Protein AF-A0A948HW57-F1 (afdb_monomer)

Solvent-accessible surface area (backbone atoms only — not comparable to full-atom values): 4651 Å² total; per-residue (Å²): 95,77,68,83,81,93,76,86,73,53,73,66,50,49,53,37,13,52,53,44,28,54,52,50,47,3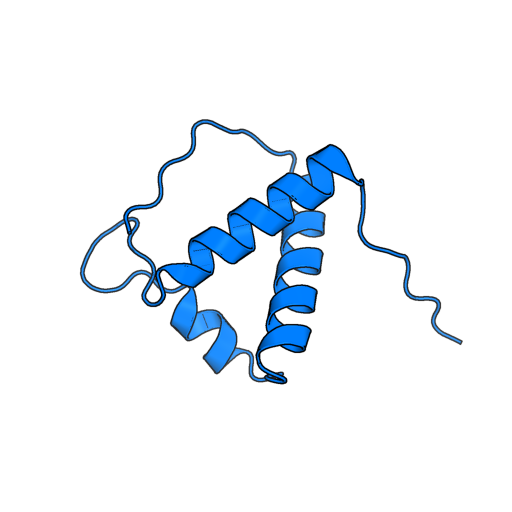1,71,74,69,69,57,84,54,64,67,64,59,47,57,30,59,37,68,48,103,42,86,56,17,37,58,29,54,63,45,57,50,46,47,54,51,16,44,50,40,35,75,72,75,40,74,69,83,84,80,85,85,129

Nearest PDB structures (foldseek):
  3ihf-assembly4_D  TM=3.520E-01  e=6.451E+00  Mus musculus
  8ibx-assembly1_C  TM=2.808E-01  e=9.967E+00  Bombyx mori

Secondary structure (DSSP, 8-state):
----------HHHHHHHHHHHHHHHHHHH----HHHHHHHHSB-SSTT-BSSHHHHHHHHHHHHHHHHH-SPPP----

Sequence (78 aa):
MKISSNRTITEKEGYEAMLYMLQAYLAATGSKDLTDILSGGEYWLEADTPADSAFWEYWTEAVNKVKNDGPPPLKVLY

Foldseek 3Di:
DADDDPDDDDPVLLVQLVVQLVVVCCVVPVDPDPCVLVQQQDDPPDPRHGPNPCSVVSSVVSSVCCVPVNGDDDDDDD

Structure (mmCIF, N/CA/C/O backbone):
data_AF-A0A948HW57-F1
#
_entry.id   AF-A0A948HW57-F1
#
loop_
_atom_site.group_PDB
_atom_site.id
_atom_site.type_symbol
_atom_site.label_atom_id
_atom_site.label_alt_id
_atom_site.label_comp_id
_atom_site.label_asym_id
_atom_site.label_entity_id
_atom_site.label_seq_id
_atom_site.pdbx_PDB_ins_code
_atom_site.Cartn_x
_atom_site.Cartn_y
_atom_site.Cartn_z
_atom_site.occupancy
_atom_site.B_iso_or_equiv
_atom_site.auth_seq_id
_atom_site.auth_comp_id
_atom_site.auth_asym_id
_atom_site.auth_atom_id
_atom_site.pdbx_PDB_model_num
ATOM 1 N N . MET A 1 1 ? 0.860 -2.021 -16.922 1.00 82.19 1 MET A N 1
ATOM 2 C CA . MET A 1 1 ? -0.095 -0.896 -16.771 1.00 82.19 1 MET A CA 1
ATOM 3 C C . MET A 1 1 ? 0.707 0.339 -16.400 1.00 82.19 1 MET A C 1
ATOM 5 O O . MET A 1 1 ? 1.590 0.186 -15.572 1.00 82.19 1 MET A O 1
ATOM 9 N N . LYS A 1 2 ? 0.449 1.513 -16.996 1.00 86.50 2 LYS A N 1
ATOM 10 C CA . LYS A 1 2 ? 1.110 2.756 -16.564 1.00 86.50 2 LYS A CA 1
ATOM 11 C C . LYS A 1 2 ? 0.328 3.411 -15.436 1.00 86.50 2 LYS A C 1
ATOM 13 O O . LYS A 1 2 ? -0.895 3.516 -15.513 1.00 86.50 2 LYS A O 1
ATOM 18 N N . ILE A 1 3 ? 1.042 3.840 -14.410 1.00 90.38 3 ILE A N 1
ATOM 19 C CA . ILE A 1 3 ? 0.506 4.559 -13.268 1.00 90.38 3 ILE A CA 1
ATOM 20 C C . ILE A 1 3 ? 0.203 5.988 -13.703 1.00 90.38 3 ILE A C 1
ATOM 22 O O . ILE A 1 3 ? 1.035 6.682 -14.280 1.00 90.38 3 ILE A O 1
ATOM 26 N N . SER A 1 4 ? -1.009 6.443 -13.405 1.00 85.94 4 SER A N 1
ATOM 27 C CA . SER A 1 4 ? -1.388 7.844 -13.546 1.00 85.94 4 SER A CA 1
ATOM 28 C C . SER A 1 4 ? -2.525 8.156 -12.584 1.00 85.94 4 SER A C 1
ATOM 30 O O . SER A 1 4 ? -3.512 7.419 -12.537 1.00 85.94 4 SER A O 1
ATOM 32 N N . SER A 1 5 ? -2.407 9.239 -11.820 1.00 85.25 5 SER A N 1
ATOM 33 C CA . SER A 1 5 ? -3.465 9.715 -10.930 1.00 85.25 5 SER A CA 1
ATOM 34 C C . SER A 1 5 ? -3.312 11.211 -10.687 1.00 85.25 5 SER A C 1
ATOM 36 O O . SER A 1 5 ? -2.225 11.681 -10.371 1.00 85.25 5 SER A O 1
ATOM 38 N N . ASN A 1 6 ? -4.422 11.946 -10.772 1.00 86.19 6 ASN A N 1
ATOM 39 C CA . ASN A 1 6 ? -4.492 13.362 -10.390 1.00 86.19 6 ASN A CA 1
ATOM 40 C C . ASN A 1 6 ? -4.982 13.542 -8.941 1.00 86.19 6 ASN A C 1
ATOM 42 O O . ASN A 1 6 ? -5.324 14.647 -8.526 1.00 86.19 6 ASN A O 1
ATOM 46 N N . ARG A 1 7 ? -5.115 12.444 -8.187 1.00 87.19 7 ARG A N 1
ATOM 47 C CA . ARG A 1 7 ? -5.705 12.444 -6.850 1.00 87.19 7 ARG A CA 1
ATOM 48 C C . ARG A 1 7 ? -4.649 12.763 -5.799 1.00 87.19 7 ARG A C 1
ATOM 50 O O . ARG A 1 7 ? -3.679 12.025 -5.659 1.00 87.19 7 ARG A O 1
ATOM 57 N N . THR A 1 8 ? -4.900 13.796 -5.003 1.00 92.00 8 THR A N 1
ATOM 58 C CA . THR A 1 8 ? -4.070 14.138 -3.843 1.00 92.00 8 THR A CA 1
ATOM 59 C C . THR A 1 8 ? -4.612 13.464 -2.583 1.00 92.00 8 THR A C 1
ATOM 61 O O . THR A 1 8 ? -5.822 13.459 -2.337 1.00 92.00 8 THR A O 1
ATOM 64 N N . ILE A 1 9 ? -3.712 12.912 -1.773 1.00 94.44 9 ILE A N 1
ATOM 65 C CA . ILE A 1 9 ? -3.998 12.371 -0.440 1.00 94.44 9 ILE A CA 1
ATOM 66 C C . ILE A 1 9 ? -3.126 13.085 0.591 1.00 94.44 9 ILE A C 1
ATOM 68 O O . ILE A 1 9 ? -2.046 13.576 0.261 1.00 94.44 9 ILE A O 1
ATOM 72 N N . THR A 1 10 ? -3.600 13.168 1.830 1.00 97.56 10 THR A N 1
ATOM 73 C CA . THR A 1 10 ? -2.768 13.645 2.944 1.00 97.56 10 THR A CA 1
ATOM 74 C C . THR A 1 10 ? -1.739 12.585 3.345 1.00 97.56 10 THR A C 1
ATOM 76 O O . THR A 1 10 ? -1.919 11.402 3.060 1.00 97.56 10 THR A O 1
ATOM 79 N N . GLU A 1 11 ? -0.687 12.982 4.064 1.00 97.94 11 GLU A N 1
ATOM 80 C CA . GLU A 1 11 ? 0.313 12.049 4.613 1.00 97.94 11 GLU A CA 1
ATOM 81 C C . GLU A 1 11 ? -0.334 10.958 5.477 1.00 97.94 11 GLU A C 1
ATOM 83 O O . GLU A 1 11 ? -0.000 9.779 5.364 1.00 97.94 11 GLU A O 1
ATOM 88 N N . LYS A 1 12 ? -1.323 11.345 6.294 1.00 97.50 12 LYS A N 1
ATOM 89 C CA . LYS A 1 12 ? -2.098 10.420 7.125 1.00 97.50 12 LYS A CA 1
ATOM 90 C C . LYS A 1 12 ? -2.861 9.404 6.275 1.00 97.50 12 LYS A C 1
ATOM 92 O O . LYS A 1 12 ? -2.776 8.210 6.535 1.00 97.50 12 LYS A O 1
ATOM 97 N N . GLU A 1 13 ? -3.567 9.869 5.248 1.00 97.62 13 GLU A N 1
ATOM 98 C CA . GLU A 1 13 ? -4.307 8.984 4.343 1.00 97.62 13 GLU A CA 1
ATOM 99 C C . GLU A 1 13 ? -3.366 8.045 3.577 1.00 97.62 13 GLU A C 1
ATOM 101 O O . GLU A 1 13 ? -3.705 6.886 3.361 1.00 97.62 13 GLU A O 1
ATOM 106 N N . GLY A 1 14 ? -2.172 8.517 3.201 1.00 97.12 14 GLY A N 1
ATOM 107 C CA . GLY A 1 14 ? -1.137 7.685 2.584 1.00 97.12 14 GLY A CA 1
ATOM 108 C C . GLY A 1 14 ? -0.636 6.583 3.514 1.00 97.12 14 GLY A C 1
ATOM 109 O O . GLY A 1 14 ? -0.531 5.429 3.101 1.00 97.12 14 GLY A O 1
ATOM 110 N N . TYR A 1 15 ? -0.396 6.909 4.784 1.00 97.50 15 TYR A N 1
ATOM 111 C CA . TYR A 1 15 ? -0.024 5.922 5.796 1.00 97.50 15 TYR A CA 1
ATOM 112 C C . TYR A 1 15 ? -1.133 4.882 6.025 1.00 97.50 15 TYR A C 1
ATOM 114 O O . TYR A 1 15 ? -0.876 3.680 6.062 1.00 97.50 15 TYR A O 1
ATOM 122 N N . GLU A 1 16 ? -2.382 5.328 6.130 1.00 98.12 16 GLU A N 1
ATOM 123 C CA . GLU A 1 16 ? -3.545 4.455 6.307 1.00 98.12 16 GLU A CA 1
ATOM 124 C C . GLU A 1 16 ? -3.787 3.555 5.084 1.00 98.12 16 GLU A C 1
ATOM 126 O O . GLU A 1 16 ? -4.100 2.372 5.240 1.00 98.12 16 GLU A O 1
ATOM 131 N N . ALA A 1 17 ? -3.568 4.073 3.872 1.00 97.69 17 ALA A N 1
ATOM 132 C CA . ALA A 1 17 ? -3.659 3.297 2.639 1.00 97.69 17 ALA A CA 1
ATOM 133 C C . ALA A 1 17 ? -2.559 2.231 2.575 1.00 97.69 17 ALA A C 1
ATOM 135 O O . ALA A 1 17 ? -2.845 1.077 2.267 1.00 97.69 17 ALA A O 1
ATOM 136 N N . MET A 1 18 ? -1.321 2.568 2.950 1.00 96.38 18 MET A N 1
ATOM 137 C CA . MET A 1 18 ? -0.238 1.585 3.057 1.00 96.38 18 MET A CA 1
ATOM 138 C C . MET A 1 18 ? -0.626 0.430 3.994 1.00 96.38 18 MET A C 1
ATOM 140 O O . MET A 1 18 ? -0.434 -0.733 3.648 1.00 96.38 18 MET A O 1
ATOM 144 N N . LEU A 1 19 ? -1.218 0.720 5.157 1.00 96.44 19 LEU A N 1
ATOM 145 C CA . LEU A 1 19 ? -1.664 -0.324 6.085 1.00 96.44 19 LEU A CA 1
ATOM 146 C C . LEU A 1 19 ? -2.745 -1.228 5.478 1.00 96.44 19 LEU A C 1
ATOM 148 O O . LEU A 1 19 ? -2.635 -2.450 5.590 1.00 96.44 19 LEU A O 1
ATOM 152 N N . TYR A 1 20 ? -3.762 -0.659 4.822 1.00 96.94 20 TYR A N 1
ATOM 153 C CA . TYR A 1 20 ? -4.787 -1.457 4.141 1.00 96.94 20 TYR A CA 1
ATOM 154 C C . TYR A 1 20 ? -4.207 -2.324 3.027 1.00 96.94 20 TYR A C 1
ATOM 156 O O . TYR A 1 20 ? -4.556 -3.498 2.927 1.00 96.94 20 TYR A O 1
ATOM 164 N N . MET A 1 21 ? -3.306 -1.767 2.220 1.00 95.44 21 MET A N 1
ATOM 165 C CA . MET A 1 21 ? -2.669 -2.486 1.125 1.00 95.44 21 MET A CA 1
ATOM 166 C C . MET A 1 21 ? -1.859 -3.681 1.643 1.00 95.44 21 MET A C 1
ATOM 168 O O . MET A 1 21 ? -2.015 -4.789 1.142 1.00 95.44 21 MET A O 1
ATOM 172 N N . LEU A 1 22 ? -1.041 -3.487 2.683 1.00 94.31 22 LEU A N 1
ATOM 173 C CA . LEU A 1 22 ? -0.242 -4.564 3.275 1.00 94.31 22 LEU A CA 1
ATOM 174 C C . LEU A 1 22 ? -1.120 -5.655 3.906 1.00 94.31 22 LEU A C 1
ATOM 176 O O . LEU A 1 22 ? -0.807 -6.839 3.796 1.00 94.31 22 LEU A O 1
ATOM 180 N N . GLN A 1 23 ? -2.232 -5.276 4.545 1.00 93.19 23 GLN A N 1
ATOM 181 C CA . GLN A 1 23 ? -3.205 -6.237 5.074 1.00 93.19 23 GLN A CA 1
ATOM 182 C C . GLN A 1 23 ? -3.868 -7.046 3.956 1.00 93.19 23 GLN A C 1
ATOM 184 O O . GLN A 1 23 ? -3.993 -8.264 4.083 1.00 93.19 23 GLN A O 1
ATOM 189 N N . ALA A 1 24 ? -4.268 -6.385 2.867 1.00 92.25 24 ALA A N 1
ATOM 190 C CA . ALA A 1 24 ? -4.861 -7.034 1.704 1.00 92.25 24 ALA A CA 1
ATOM 191 C C . ALA A 1 24 ? -3.865 -7.981 1.022 1.00 92.25 24 ALA A C 1
ATOM 193 O O . ALA A 1 24 ? -4.207 -9.132 0.762 1.00 92.25 24 ALA A O 1
ATOM 194 N N . TYR A 1 25 ? -2.619 -7.540 0.825 1.00 91.75 25 TYR A N 1
ATOM 195 C CA . TYR A 1 25 ? -1.555 -8.363 0.251 1.00 91.75 25 TYR A CA 1
ATOM 196 C C . TYR A 1 25 ? -1.312 -9.615 1.095 1.00 91.75 25 TYR A C 1
ATOM 198 O O . TYR A 1 25 ? -1.361 -10.726 0.574 1.00 91.75 25 TYR A O 1
ATOM 206 N N . LEU A 1 26 ? -1.142 -9.459 2.413 1.00 92.69 26 LEU A N 1
ATOM 207 C CA . LEU A 1 26 ? -0.971 -10.589 3.327 1.00 92.69 26 LEU A CA 1
ATOM 208 C C . LEU A 1 26 ? -2.164 -11.555 3.278 1.00 92.69 26 LEU A C 1
ATOM 210 O O . LEU A 1 26 ? -1.967 -12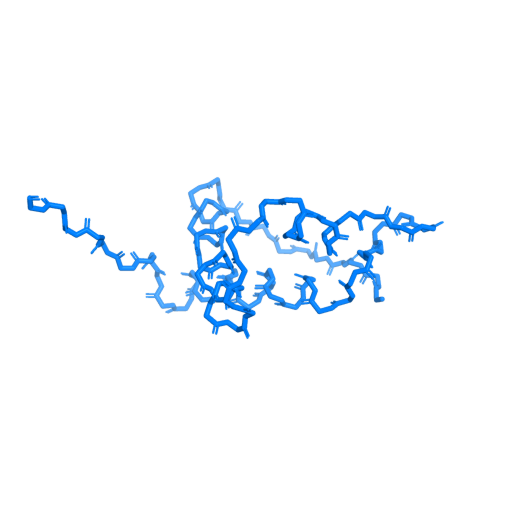.767 3.318 1.00 92.69 26 LEU A O 1
ATOM 214 N N . ALA A 1 27 ? -3.394 -11.042 3.210 1.00 92.00 27 ALA A N 1
ATOM 215 C CA . ALA A 1 27 ? -4.592 -11.875 3.132 1.00 92.00 27 ALA A CA 1
ATOM 216 C C . ALA A 1 27 ? -4.693 -12.641 1.801 1.00 92.00 27 ALA A C 1
ATOM 218 O O . ALA A 1 27 ? -5.158 -13.779 1.795 1.00 92.00 27 ALA A O 1
ATOM 219 N N . ALA A 1 28 ? -4.254 -12.033 0.696 1.00 89.75 28 ALA A N 1
ATOM 220 C CA . ALA A 1 28 ? -4.311 -12.621 -0.639 1.00 89.75 28 ALA A CA 1
ATOM 221 C C . ALA A 1 28 ? -3.201 -13.654 -0.887 1.00 89.75 28 ALA A C 1
ATOM 223 O O . ALA A 1 28 ? -3.459 -14.702 -1.476 1.00 89.75 28 ALA A O 1
ATOM 224 N N . THR A 1 29 ? -1.974 -13.374 -0.441 1.00 89.19 29 THR A N 1
ATOM 225 C CA . THR A 1 29 ? -0.791 -14.186 -0.777 1.00 89.19 29 THR A CA 1
ATOM 226 C C . THR A 1 29 ? -0.308 -15.058 0.380 1.00 89.19 29 THR A C 1
ATOM 228 O O . THR A 1 29 ? 0.414 -16.030 0.167 1.00 89.19 29 THR A O 1
ATOM 231 N N . GLY A 1 30 ? -0.658 -14.710 1.623 1.00 91.50 30 G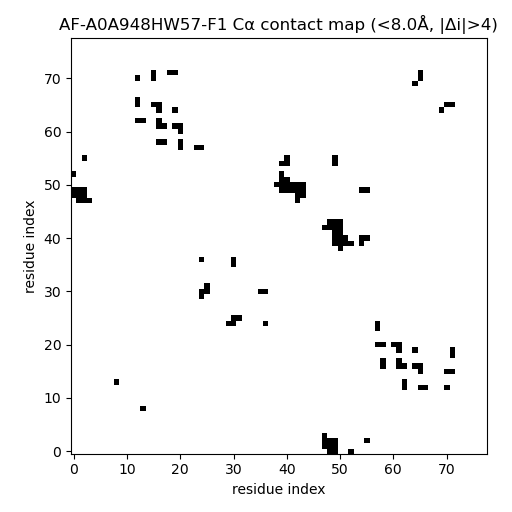LY A N 1
ATOM 232 C CA . GLY A 1 30 ? -0.067 -15.299 2.828 1.00 91.50 30 GLY A CA 1
ATOM 233 C C . GLY A 1 30 ? 1.402 -14.916 3.051 1.00 91.50 30 GLY A C 1
ATOM 234 O O . GLY A 1 30 ? 1.995 -15.333 4.052 1.00 91.50 30 GLY A O 1
ATOM 235 N N . SER A 1 31 ? 1.988 -14.121 2.151 1.00 88.88 31 SER A N 1
ATOM 236 C CA . SER A 1 31 ? 3.393 -13.739 2.183 1.00 88.88 31 SER A CA 1
ATO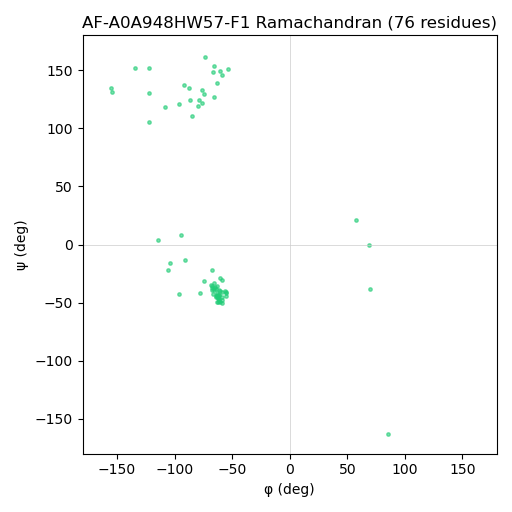M 237 C C . SER A 1 31 ? 3.642 -12.668 3.239 1.00 88.88 31 SER A C 1
ATOM 239 O O . SER A 1 31 ? 2.919 -11.679 3.362 1.00 88.88 31 SER A O 1
ATOM 241 N N . LYS A 1 32 ? 4.691 -12.894 4.027 1.00 91.69 32 LYS A N 1
ATOM 242 C CA . LYS A 1 32 ? 5.228 -11.949 5.019 1.00 91.69 32 LYS A CA 1
ATOM 243 C C . LYS A 1 32 ? 6.632 -11.488 4.638 1.00 91.69 32 LYS A C 1
ATOM 245 O O . LYS A 1 32 ? 7.282 -10.810 5.431 1.00 91.69 32 LYS A O 1
ATOM 250 N N . ASP A 1 33 ? 7.112 -11.924 3.477 1.00 93.75 33 ASP A N 1
ATOM 251 C CA . ASP A 1 33 ? 8.431 -11.581 2.983 1.00 93.75 33 ASP A CA 1
ATOM 252 C C . ASP A 1 33 ? 8.376 -10.174 2.384 1.00 93.75 33 ASP A C 1
ATOM 254 O O . ASP A 1 33 ? 7.616 -9.892 1.458 1.00 93.75 33 ASP A O 1
ATOM 258 N N . LEU A 1 34 ? 9.171 -9.271 2.951 1.00 90.69 34 LEU A N 1
ATOM 259 C CA . LEU A 1 34 ? 9.230 -7.894 2.488 1.00 90.69 34 LEU A CA 1
ATOM 260 C C . LEU A 1 34 ? 9.802 -7.803 1.069 1.00 90.69 34 LEU A C 1
ATOM 262 O O . LEU A 1 34 ? 9.386 -6.933 0.310 1.00 90.69 34 LEU A O 1
ATOM 266 N N . THR A 1 35 ? 10.730 -8.685 0.700 1.00 93.19 35 THR A N 1
ATOM 267 C CA . THR A 1 35 ? 11.317 -8.697 -0.642 1.00 93.19 35 THR A CA 1
ATOM 268 C C . THR A 1 35 ? 10.282 -9.09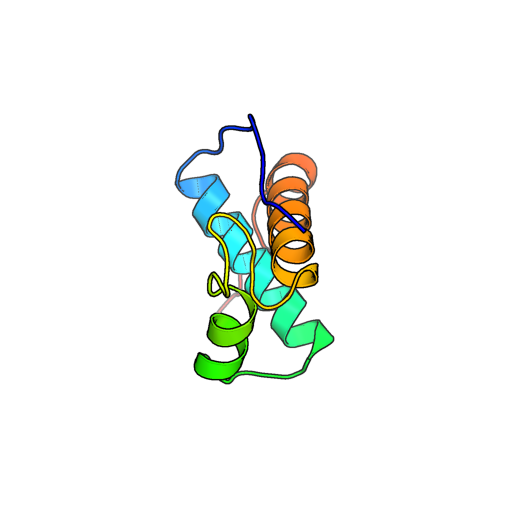5 -1.688 1.00 93.19 35 THR A C 1
ATOM 270 O O . THR A 1 35 ? 10.234 -8.478 -2.747 1.00 93.19 35 THR A O 1
ATOM 273 N N . ASP A 1 36 ? 9.409 -10.051 -1.367 1.00 89.94 36 ASP A N 1
ATOM 274 C CA . ASP A 1 36 ? 8.291 -10.444 -2.229 1.00 89.94 36 ASP A CA 1
ATOM 275 C C . ASP A 1 36 ? 7.344 -9.257 -2.480 1.00 89.94 36 ASP A C 1
ATOM 277 O O . ASP A 1 36 ? 7.099 -8.890 -3.628 1.00 89.94 36 ASP A O 1
ATOM 281 N N . ILE A 1 37 ? 6.930 -8.565 -1.410 1.00 90.62 37 ILE A N 1
ATOM 282 C CA . ILE A 1 37 ? 6.071 -7.373 -1.500 1.00 90.62 37 ILE A CA 1
ATOM 283 C C . ILE A 1 37 ? 6.730 -6.275 -2.344 1.00 90.62 37 ILE A C 1
ATOM 285 O O . ILE A 1 37 ? 6.090 -5.696 -3.217 1.00 90.62 37 ILE A O 1
ATOM 289 N N . LEU A 1 38 ? 8.002 -5.961 -2.092 1.00 92.19 38 LEU A N 1
ATOM 290 C CA . LEU A 1 38 ? 8.689 -4.888 -2.812 1.00 92.19 38 LEU A CA 1
ATOM 291 C C . LEU A 1 38 ? 8.864 -5.217 -4.296 1.00 92.19 38 LEU A C 1
ATOM 293 O O . LEU A 1 38 ? 8.651 -4.338 -5.128 1.00 92.19 38 LEU A O 1
ATOM 297 N N . SER A 1 39 ? 9.169 -6.473 -4.628 1.00 91.31 39 SER A N 1
ATOM 298 C CA . SER A 1 39 ? 9.418 -6.894 -6.010 1.00 91.31 39 SER A CA 1
ATOM 299 C C . SER A 1 39 ? 8.226 -6.674 -6.946 1.00 91.31 39 SER A C 1
ATOM 301 O O . SER A 1 39 ? 8.432 -6.409 -8.125 1.00 91.31 39 SER A O 1
ATOM 303 N N . GLY A 1 40 ? 6.987 -6.706 -6.437 1.00 88.56 40 GLY A N 1
ATOM 304 C CA . GLY A 1 40 ? 5.792 -6.385 -7.227 1.00 88.56 40 GLY A CA 1
ATOM 305 C C . GLY A 1 40 ? 5.613 -4.885 -7.497 1.00 88.56 40 GLY A C 1
ATOM 306 O O . GLY A 1 40 ? 5.092 -4.500 -8.545 1.00 88.56 40 GLY A O 1
ATOM 307 N N . GLY A 1 41 ? 6.059 -4.032 -6.570 1.00 90.00 41 GLY A N 1
ATOM 308 C CA . GLY A 1 41 ? 5.902 -2.576 -6.641 1.00 90.00 41 GLY A CA 1
ATOM 309 C C . GLY A 1 41 ? 7.042 -1.828 -7.323 1.00 90.00 41 GLY A C 1
ATOM 310 O O . GLY A 1 41 ? 6.887 -0.647 -7.642 1.00 90.00 41 GLY A O 1
ATOM 311 N N . GLU A 1 42 ? 8.180 -2.486 -7.543 1.00 93.75 42 GLU A N 1
ATOM 312 C CA . GLU A 1 42 ? 9.311 -1.914 -8.269 1.00 93.75 42 GLU A CA 1
ATOM 313 C C . GLU A 1 42 ? 8.920 -1.509 -9.690 1.00 93.75 42 GLU A C 1
ATOM 315 O O . GLU A 1 42 ? 8.117 -2.169 -10.345 1.00 93.75 42 GLU A O 1
ATOM 320 N N . TYR A 1 43 ? 9.514 -0.430 -10.198 1.00 92.81 43 TYR A N 1
ATOM 321 C CA . TYR A 1 43 ? 9.372 -0.095 -11.609 1.00 92.81 43 TYR A CA 1
ATOM 322 C C . TYR A 1 43 ? 10.303 -0.962 -12.441 1.00 92.81 43 TYR A C 1
ATOM 324 O O . TYR A 1 43 ? 11.517 -0.958 -12.232 1.00 92.81 43 TYR A O 1
ATOM 332 N N . TRP A 1 44 ? 9.738 -1.672 -13.415 1.00 86.62 44 TRP A N 1
ATOM 333 C CA . TRP A 1 44 ? 10.501 -2.554 -14.289 1.00 86.62 44 TRP A CA 1
ATOM 334 C C . TRP A 1 44 ? 10.319 -2.153 -15.756 1.00 86.62 44 TRP A C 1
ATOM 336 O O . TRP A 1 44 ? 9.203 -1.982 -16.241 1.00 86.62 44 TRP A O 1
ATOM 346 N N . LEU A 1 45 ? 11.448 -2.025 -16.468 1.00 89.00 45 LEU A N 1
ATOM 347 C CA . LEU A 1 45 ? 11.612 -1.728 -17.902 1.00 89.00 45 LEU A CA 1
ATOM 348 C C . LEU A 1 45 ? 11.234 -0.302 -18.305 1.00 89.00 45 LEU A C 1
ATOM 350 O O . LEU A 1 45 ? 11.928 0.297 -19.124 1.00 89.00 45 LEU A O 1
ATOM 354 N N . GLU A 1 46 ? 10.182 0.254 -17.715 1.00 90.19 46 GLU A N 1
ATOM 355 C CA . GLU A 1 46 ? 9.681 1.590 -18.008 1.00 90.19 46 GLU A CA 1
ATOM 356 C C . GLU A 1 46 ? 9.377 2.370 -16.725 1.00 90.19 46 GLU A C 1
ATOM 358 O O . GLU A 1 46 ? 9.021 1.804 -15.691 1.00 90.19 46 GLU A O 1
ATOM 363 N N . ALA A 1 47 ? 9.475 3.699 -16.810 1.00 87.75 47 ALA A N 1
ATOM 364 C CA . ALA A 1 47 ? 8.961 4.574 -15.764 1.00 87.75 47 ALA A CA 1
ATOM 365 C C . ALA A 1 47 ? 7.444 4.376 -15.593 1.00 87.75 47 ALA A C 1
ATOM 367 O O . ALA A 1 47 ? 6.732 4.049 -16.551 1.00 87.75 47 ALA A O 1
ATOM 368 N N . ASP A 1 48 ? 6.963 4.576 -14.365 1.00 90.44 48 ASP A N 1
ATOM 369 C CA . ASP A 1 48 ? 5.547 4.488 -13.989 1.00 90.44 48 ASP A CA 1
ATOM 370 C C . ASP A 1 48 ? 4.894 3.133 -14.299 1.00 90.44 48 ASP A C 1
ATOM 372 O O . ASP A 1 48 ? 3.675 3.044 -14.420 1.00 90.44 48 ASP A O 1
ATOM 376 N N . THR A 1 49 ? 5.679 2.065 -14.454 1.00 93.50 49 THR A N 1
ATOM 377 C CA . THR A 1 49 ? 5.168 0.722 -14.744 1.00 93.50 49 THR A CA 1
ATOM 378 C C . THR A 1 49 ? 5.636 -0.237 -13.656 1.00 93.50 49 THR A C 1
ATOM 380 O O . THR A 1 49 ? 6.815 -0.592 -13.648 1.00 93.50 49 THR A O 1
ATOM 383 N N . PRO A 1 50 ? 4.752 -0.652 -12.730 1.00 93.31 50 PRO A N 1
ATOM 384 C CA . PRO A 1 50 ? 5.120 -1.614 -11.706 1.00 93.31 50 PRO A CA 1
ATOM 385 C C . PRO A 1 50 ? 5.403 -2.977 -12.344 1.00 93.31 50 PRO A C 1
ATOM 387 O O . PRO A 1 50 ? 4.796 -3.338 -13.359 1.00 93.31 50 PRO A O 1
ATOM 390 N N . ALA A 1 51 ? 6.323 -3.717 -11.735 1.00 92.88 51 ALA A N 1
ATOM 391 C CA . ALA A 1 51 ? 6.702 -5.071 -12.111 1.00 92.88 51 ALA A CA 1
ATOM 392 C C . ALA 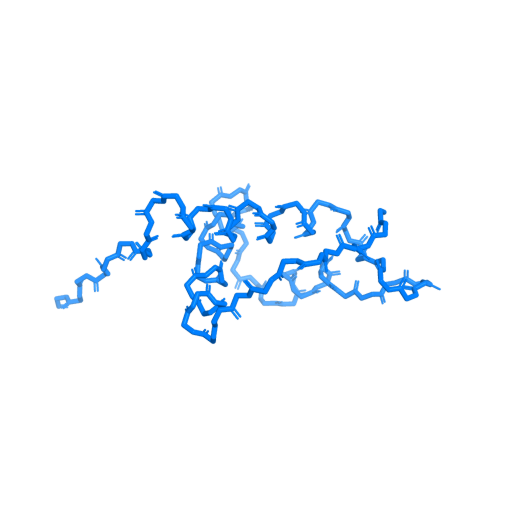A 1 51 ? 5.488 -6.011 -12.117 1.00 92.88 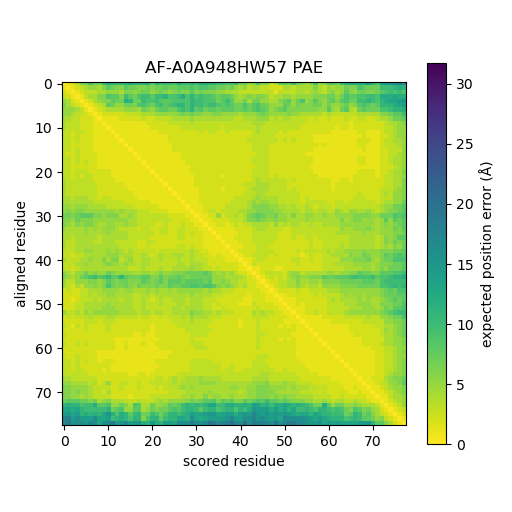51 ALA A C 1
ATOM 394 O O . ALA A 1 51 ? 5.333 -6.805 -13.045 1.00 92.88 51 ALA A O 1
ATOM 395 N N . ASP A 1 52 ? 4.594 -5.857 -11.137 1.00 90.81 52 ASP A N 1
ATOM 396 C CA . ASP A 1 52 ? 3.257 -6.439 -11.145 1.00 90.81 52 ASP A CA 1
ATOM 397 C C . ASP A 1 52 ? 2.203 -5.342 -11.356 1.00 90.81 52 ASP A C 1
ATOM 399 O O . ASP A 1 52 ? 2.024 -4.440 -10.535 1.00 90.81 52 ASP A O 1
ATOM 403 N N . SER A 1 53 ? 1.447 -5.428 -12.453 1.00 88.75 53 SER A N 1
ATOM 404 C CA . SER A 1 53 ? 0.356 -4.489 -12.724 1.00 88.75 53 SER A CA 1
ATOM 405 C C . SER A 1 53 ? -0.722 -4.477 -11.639 1.00 88.75 53 SER A C 1
ATOM 407 O O . SER A 1 53 ? -1.300 -3.416 -11.401 1.00 88.75 53 SER A O 1
ATOM 409 N N . ALA A 1 54 ? -0.963 -5.606 -10.964 1.00 89.69 54 ALA A N 1
ATOM 410 C CA . ALA A 1 54 ? -1.936 -5.694 -9.876 1.00 89.69 54 ALA A CA 1
ATOM 411 C C . ALA A 1 54 ? -1.500 -4.882 -8.645 1.00 89.69 54 ALA A C 1
ATOM 413 O O . ALA A 1 54 ? -2.334 -4.450 -7.852 1.00 89.69 54 ALA A O 1
ATOM 414 N N . PHE A 1 55 ? -0.202 -4.591 -8.504 1.00 91.75 55 PHE A N 1
ATOM 415 C CA . PHE A 1 55 ? 0.317 -3.825 -7.374 1.00 91.75 55 PHE A CA 1
ATOM 416 C C . PHE A 1 55 ? -0.264 -2.410 -7.308 1.00 91.75 55 PHE A C 1
ATOM 418 O O . PHE A 1 55 ? -0.607 -1.908 -6.234 1.00 91.75 55 PHE A O 1
ATOM 425 N N . TRP A 1 56 ? -0.431 -1.773 -8.470 1.00 92.44 56 TRP A N 1
ATOM 426 C CA . TRP A 1 56 ? -1.090 -0.473 -8.558 1.00 92.44 56 TRP A CA 1
ATOM 427 C C . TRP A 1 56 ? -2.581 -0.560 -8.209 1.00 92.44 56 TRP A C 1
ATOM 429 O O . TRP A 1 56 ? -3.111 0.334 -7.547 1.00 92.44 56 TRP A O 1
ATOM 439 N N . GLU A 1 57 ? -3.253 -1.642 -8.599 1.00 91.69 57 GLU A N 1
ATOM 440 C CA . GLU A 1 57 ? -4.660 -1.870 -8.264 1.00 91.69 57 GLU A CA 1
ATOM 441 C C . GLU A 1 57 ? -4.835 -1.974 -6.744 1.00 91.69 57 GLU A C 1
ATOM 443 O O . GLU A 1 57 ? -5.602 -1.190 -6.180 1.00 91.69 57 GLU A O 1
ATOM 448 N N . TYR A 1 58 ? -4.021 -2.791 -6.062 1.00 92.75 58 TYR A N 1
ATOM 449 C CA . TYR A 1 58 ? -4.025 -2.899 -4.595 1.00 92.75 58 TYR A CA 1
ATOM 450 C C . TYR A 1 58 ? -3.826 -1.548 -3.901 1.00 92.75 58 TYR A C 1
ATOM 452 O O . TYR A 1 58 ? -4.513 -1.233 -2.925 1.00 92.75 58 TYR A O 1
ATOM 460 N N . TRP A 1 59 ? -2.913 -0.720 -4.412 1.00 94.38 59 TRP A N 1
ATOM 461 C CA . TRP A 1 59 ? -2.707 0.628 -3.889 1.00 94.38 59 TRP A CA 1
ATOM 462 C C . TRP A 1 59 ? -3.950 1.510 -4.069 1.00 94.38 59 TRP A C 1
ATOM 464 O O . TRP A 1 59 ? -4.413 2.148 -3.119 1.00 94.38 59 TRP A O 1
ATOM 474 N N . THR A 1 60 ? -4.524 1.552 -5.275 1.00 95.06 60 THR A N 1
ATOM 475 C CA . THR A 1 60 ? -5.700 2.395 -5.547 1.00 95.06 60 THR A CA 1
ATOM 476 C C . THR A 1 60 ? -6.936 1.957 -4.765 1.00 95.06 60 THR A C 1
ATOM 478 O O . THR A 1 60 ? -7.680 2.812 -4.275 1.00 95.06 60 THR A O 1
ATOM 481 N N . GLU A 1 61 ? -7.132 0.653 -4.580 1.00 95.44 61 GLU A N 1
ATOM 482 C CA . GLU A 1 61 ? -8.173 0.095 -3.719 1.00 95.44 61 GLU A CA 1
ATOM 483 C C . GLU A 1 61 ? -7.980 0.515 -2.264 1.00 95.44 61 GLU A C 1
ATOM 485 O O . GLU A 1 61 ? -8.930 0.973 -1.628 1.00 95.44 61 GLU A O 1
ATOM 490 N N . ALA A 1 62 ? -6.751 0.453 -1.749 1.00 96.62 62 ALA A N 1
ATOM 491 C CA . ALA A 1 62 ? -6.451 0.887 -0.393 1.00 96.62 62 ALA A CA 1
ATOM 492 C C . ALA A 1 62 ? -6.710 2.389 -0.188 1.00 96.62 62 ALA A C 1
ATOM 494 O O . ALA A 1 62 ? -7.328 2.781 0.803 1.00 96.62 62 ALA A O 1
ATOM 495 N N . VAL A 1 63 ? -6.330 3.237 -1.151 1.00 96.88 63 VAL A N 1
ATOM 496 C CA . VAL A 1 63 ? -6.650 4.676 -1.127 1.00 96.88 63 VAL A CA 1
ATOM 497 C C . VAL A 1 63 ? -8.163 4.911 -1.148 1.00 96.88 63 VAL A C 1
ATOM 499 O O . VAL A 1 63 ? -8.672 5.752 -0.403 1.00 96.88 63 VAL A O 1
ATOM 502 N N . ASN A 1 64 ? -8.904 4.174 -1.981 1.00 96.06 64 ASN A N 1
ATOM 503 C CA . ASN A 1 64 ? -10.366 4.242 -2.007 1.00 96.06 64 ASN A CA 1
ATOM 504 C C . ASN A 1 64 ? -10.968 3.835 -0.663 1.00 96.06 64 ASN A C 1
ATOM 506 O O . ASN A 1 64 ? -11.894 4.491 -0.187 1.00 96.06 64 ASN A O 1
ATOM 510 N N . LYS A 1 65 ? -10.410 2.803 -0.031 1.00 96.81 65 LYS A N 1
ATOM 511 C CA . LYS A 1 65 ? -10.860 2.315 1.265 1.00 96.81 65 LYS A CA 1
ATOM 512 C C . LYS A 1 65 ? -10.699 3.365 2.357 1.00 96.81 65 LYS A C 1
ATOM 514 O O . LYS A 1 65 ? -11.659 3.633 3.064 1.00 96.81 65 LYS A O 1
ATOM 519 N N . VAL A 1 66 ? -9.551 4.040 2.433 1.00 97.06 66 VAL A N 1
ATOM 520 C CA . VAL A 1 66 ? -9.362 5.153 3.383 1.00 97.06 66 VAL A CA 1
ATOM 521 C C . VAL A 1 66 ? -10.382 6.268 3.150 1.00 97.06 66 VAL A C 1
ATOM 523 O O . VAL A 1 66 ? -10.976 6.775 4.097 1.00 97.06 66 VAL A O 1
ATOM 526 N N . LYS A 1 67 ? -10.610 6.649 1.888 1.00 94.44 67 LYS A N 1
ATOM 527 C CA . LYS A 1 67 ? -11.522 7.750 1.543 1.00 94.44 67 LYS A CA 1
ATOM 528 C C . LYS A 1 67 ? -12.992 7.435 1.835 1.00 94.44 67 LYS A C 1
ATOM 530 O O . LYS A 1 67 ? -13.729 8.355 2.179 1.00 94.44 67 LYS A O 1
ATOM 535 N N . ASN A 1 68 ? -13.409 6.181 1.667 1.00 95.75 68 ASN A N 1
ATOM 536 C CA . ASN A 1 68 ? -14.809 5.771 1.791 1.00 95.75 68 ASN A CA 1
ATOM 537 C C . ASN A 1 68 ? -15.145 5.219 3.183 1.00 95.75 68 ASN A C 1
ATOM 539 O O . ASN A 1 68 ? -16.185 5.563 3.740 1.00 95.75 68 ASN A O 1
ATOM 543 N N . ASP A 1 69 ? -14.261 4.391 3.741 1.00 95.56 69 ASP A N 1
ATOM 544 C CA . ASP A 1 69 ? -14.504 3.623 4.967 1.00 95.56 69 ASP A CA 1
ATOM 545 C C . ASP A 1 69 ? -13.787 4.235 6.184 1.00 95.56 69 ASP A C 1
ATOM 547 O O . ASP A 1 69 ? -14.111 3.911 7.327 1.00 95.56 69 ASP A O 1
ATOM 551 N N . GLY A 1 70 ? -12.817 5.127 5.955 1.00 94.00 70 GLY A N 1
ATOM 552 C CA . GLY A 1 70 ? -11.987 5.716 7.002 1.00 94.00 70 GLY A CA 1
ATOM 553 C C . GLY A 1 70 ? -10.769 4.856 7.378 1.00 94.00 70 GLY A C 1
ATOM 554 O O . GLY A 1 70 ? -10.356 3.976 6.613 1.00 94.00 70 GLY A O 1
ATOM 555 N N . PRO A 1 71 ? -10.143 5.122 8.540 1.00 94.94 71 PRO A N 1
ATOM 556 C CA . PRO A 1 71 ? -8.868 4.519 8.918 1.00 94.94 71 PRO A CA 1
ATOM 557 C C . PRO A 1 71 ? -8.972 2.998 9.144 1.00 94.94 71 PRO A C 1
ATOM 559 O O . PRO A 1 71 ? -10.037 2.511 9.536 1.00 94.94 71 PRO A O 1
ATOM 562 N N . PRO A 1 72 ? -7.870 2.241 8.972 1.00 92.69 72 PRO A N 1
ATOM 563 C CA . PRO A 1 72 ? -7.805 0.824 9.320 1.00 92.69 72 P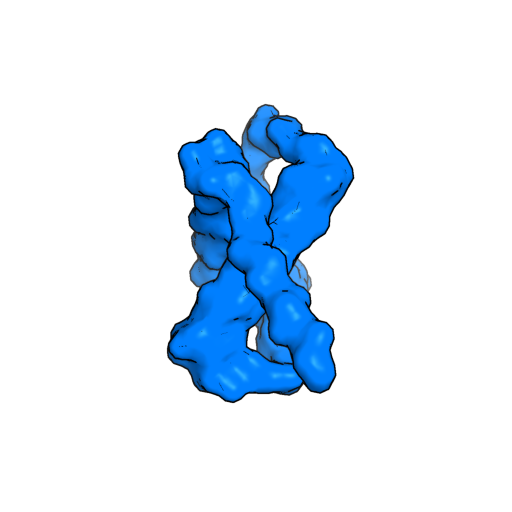RO A CA 1
ATOM 564 C C . PRO A 1 72 ? -8.216 0.550 10.776 1.00 92.69 72 PRO A C 1
ATOM 566 O O . PRO A 1 72 ? -7.995 1.393 11.653 1.00 92.69 72 PRO A O 1
ATOM 569 N N . PRO A 1 73 ? -8.764 -0.643 11.072 1.00 87.94 73 PRO A N 1
ATOM 570 C CA . PRO A 1 73 ? -9.185 -0.991 12.422 1.00 87.94 73 PRO A CA 1
ATOM 571 C C . PRO A 1 73 ? -7.998 -1.012 13.393 1.00 87.94 73 PRO A C 1
ATOM 573 O O . PRO A 1 73 ? -6.917 -1.519 13.084 1.00 87.94 73 PRO A O 1
ATOM 576 N N . LEU A 1 74 ? -8.223 -0.492 14.602 1.00 83.38 74 LEU A N 1
ATOM 577 C CA . LEU A 1 74 ? -7.227 -0.487 15.669 1.00 83.38 74 LEU A CA 1
ATOM 578 C C . LEU A 1 74 ? -6.927 -1.917 16.127 1.00 83.38 74 LEU A C 1
ATOM 580 O O . LEU A 1 74 ? -7.825 -2.660 16.525 1.00 83.38 74 LEU A O 1
ATOM 584 N N . LYS A 1 75 ? -5.645 -2.283 16.139 1.00 82.44 75 LYS A N 1
ATOM 585 C CA . LYS A 1 75 ? -5.192 -3.516 16.780 1.00 82.44 75 LYS A CA 1
ATOM 586 C C . LYS A 1 75 ? -4.958 -3.245 18.266 1.00 82.44 75 LYS A C 1
ATOM 588 O O . LYS A 1 75 ? -4.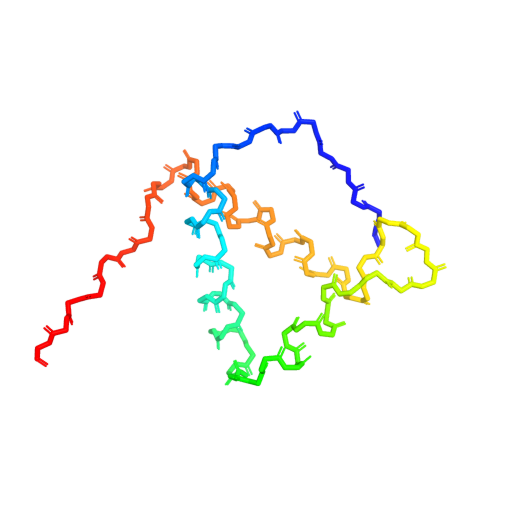018 -2.540 18.620 1.00 82.44 75 LYS A O 1
ATOM 593 N N . VAL A 1 76 ? -5.802 -3.812 19.127 1.00 78.62 76 VAL A N 1
ATOM 594 C CA . VAL A 1 76 ? -5.573 -3.805 20.579 1.00 78.62 76 VAL A CA 1
ATOM 595 C C . VAL A 1 76 ? -4.501 -4.846 20.895 1.00 78.62 76 VAL A C 1
ATOM 597 O O . VAL A 1 76 ? -4.647 -6.016 20.543 1.00 78.62 76 VAL A O 1
ATOM 600 N N . LEU A 1 77 ? -3.405 -4.408 21.512 1.00 76.88 77 LEU A N 1
ATOM 601 C CA . LEU A 1 77 ? -2.365 -5.290 22.033 1.00 76.88 77 LEU A CA 1
ATOM 602 C C . LEU A 1 77 ? -2.649 -5.494 23.525 1.00 76.88 77 LEU A C 1
ATOM 604 O O . LEU A 1 77 ? -2.745 -4.510 24.258 1.00 76.88 77 LEU A O 1
ATOM 608 N N . TYR A 1 78 ? -2.844 -6.748 23.931 1.00 67.81 78 TYR A N 1
ATOM 609 C CA . TYR A 1 78 ? -2.977 -7.162 25.330 1.00 67.81 78 TYR A CA 1
ATOM 610 C C . TYR A 1 78 ? -1.636 -7.658 25.861 1.00 67.81 78 TYR A C 1
ATOM 612 O O . TYR A 1 78 ? -0.897 -8.279 25.060 1.00 67.81 78 TYR A O 1
#

pLDDT: mean 91.6, std 5.18, range [67.81, 98.12]

Mean predicted aligned error: 3.81 Å

Radius of gyration: 13.35 Å; Cα contacts (8 Å, |Δi|>4): 69; chains: 1; bounding box: 26×29×43 Å